Protein AF-A0A9N9JR71-F1 (afdb_monomer_lite)

Structure (mmCIF, N/CA/C/O backbone):
data_AF-A0A9N9JR71-F1
#
_entry.id   AF-A0A9N9JR71-F1
#
loop_
_atom_site.group_PDB
_atom_site.id
_atom_site.type_symbol
_atom_site.label_atom_id
_atom_site.label_alt_id
_atom_site.label_comp_id
_atom_site.label_asym_id
_atom_site.label_entity_id
_atom_site.label_seq_id
_atom_site.pdbx_PDB_ins_code
_atom_site.Cartn_x
_atom_site.Cartn_y
_atom_site.Cartn_z
_atom_site.occupancy
_atom_site.B_iso_or_equiv
_atom_site.auth_seq_id
_atom_site.auth_comp_id
_atom_site.auth_asym_id
_atom_site.auth_atom_id
_atom_site.pdbx_PDB_model_num
ATOM 1 N N . PRO A 1 1 ? -1.443 -7.734 -16.720 1.00 91.31 1 PRO A N 1
ATOM 2 C CA . PRO A 1 1 ? -2.753 -7.402 -17.331 1.00 91.31 1 PRO A CA 1
ATOM 3 C C . PRO A 1 1 ? -2.562 -6.345 -18.416 1.00 91.31 1 PRO A C 1
ATOM 5 O O . PRO A 1 1 ? -1.639 -5.546 -18.271 1.00 91.31 1 PRO A O 1
ATOM 8 N N . ASP A 1 2 ? -3.410 -6.326 -19.445 1.00 93.19 2 ASP A N 1
ATOM 9 C CA . ASP A 1 2 ? -3.257 -5.409 -20.590 1.00 93.19 2 ASP A CA 1
ATOM 10 C C . ASP A 1 2 ? -3.290 -3.928 -20.172 1.00 93.19 2 ASP A C 1
ATOM 12 O O . ASP A 1 2 ? -2.662 -3.085 -20.796 1.00 93.19 2 ASP A O 1
ATOM 16 N N . TYR A 1 3 ? -3.934 -3.620 -19.044 1.00 93.81 3 TYR A N 1
ATOM 17 C CA . TYR A 1 3 ? -4.002 -2.274 -18.465 1.00 93.81 3 TYR A CA 1
ATOM 18 C C . TYR A 1 3 ? -2.679 -1.751 -17.876 1.00 93.81 3 TYR A C 1
ATOM 20 O O . TYR A 1 3 ? -2.576 -0.563 -17.595 1.00 93.81 3 TYR A O 1
ATOM 28 N N . PHE A 1 4 ? -1.684 -2.615 -17.645 1.00 93.62 4 PHE A N 1
ATOM 29 C CA . PHE A 1 4 ? -0.438 -2.270 -16.937 1.00 93.62 4 PHE A CA 1
ATOM 30 C C . PHE A 1 4 ? 0.808 -2.605 -17.769 1.00 93.62 4 PHE A C 1
ATOM 32 O O . PHE A 1 4 ? 1.825 -3.040 -17.228 1.00 93.62 4 PHE A O 1
ATOM 39 N N . THR A 1 5 ? 0.708 -2.490 -19.097 1.00 94.06 5 THR A N 1
ATOM 40 C CA . THR A 1 5 ? 1.819 -2.766 -20.024 1.00 94.06 5 THR A CA 1
ATOM 41 C C . THR A 1 5 ? 2.758 -1.576 -20.209 1.00 94.06 5 THR A C 1
ATOM 43 O O . THR A 1 5 ? 3.889 -1.765 -20.648 1.00 94.06 5 THR A O 1
ATOM 46 N N . GLU A 1 6 ? 2.304 -0.361 -19.898 1.00 94.44 6 GLU A N 1
ATOM 47 C CA . GLU A 1 6 ? 3.132 0.844 -19.934 1.00 94.44 6 GLU A CA 1
ATOM 48 C C . GLU A 1 6 ? 4.110 0.857 -18.747 1.00 94.44 6 GLU A C 1
ATOM 50 O O . GLU A 1 6 ? 3.702 0.761 -17.591 1.00 94.44 6 GLU A O 1
ATOM 55 N N . ASP A 1 7 ? 5.412 0.948 -19.036 1.00 92.38 7 ASP A N 1
ATOM 56 C CA . ASP A 1 7 ? 6.486 0.915 -18.034 1.00 92.38 7 ASP A CA 1
ATOM 57 C C . ASP A 1 7 ? 7.499 2.037 -18.295 1.00 92.38 7 ASP A C 1
ATOM 59 O O . ASP A 1 7 ? 8.547 1.832 -18.913 1.00 92.38 7 ASP A O 1
ATOM 63 N N . PHE A 1 8 ? 7.190 3.248 -17.820 1.00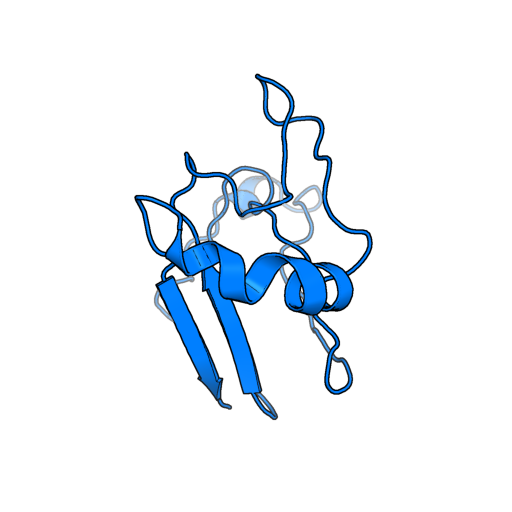 94.31 8 PHE A N 1
ATOM 64 C CA . PHE A 1 8 ? 8.079 4.405 -17.973 1.00 94.31 8 PHE A CA 1
ATOM 65 C C . PHE A 1 8 ? 9.427 4.230 -17.268 1.00 94.31 8 PHE A C 1
ATOM 67 O O . PHE A 1 8 ? 10.426 4.778 -17.728 1.00 94.31 8 PHE A O 1
ATOM 74 N N . PHE A 1 9 ? 9.500 3.427 -16.201 1.00 96.12 9 PHE A N 1
ATOM 75 C CA . PHE A 1 9 ? 10.762 3.158 -15.504 1.00 96.12 9 PHE A CA 1
ATOM 76 C C . PHE A 1 9 ? 11.733 2.302 -16.323 1.00 96.12 9 PHE A C 1
ATOM 78 O O . PHE A 1 9 ? 12.914 2.224 -15.979 1.0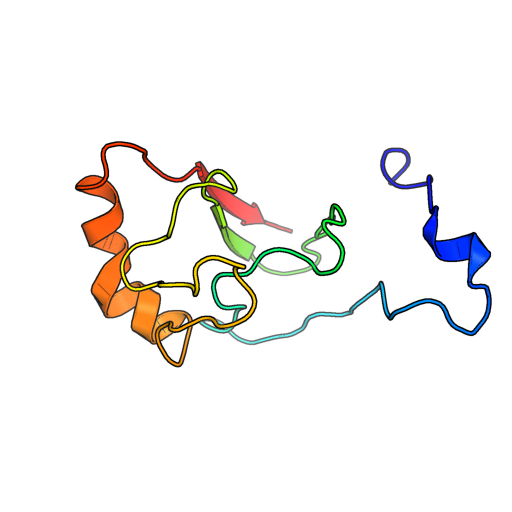0 96.12 9 PHE A O 1
ATOM 85 N N . ASN A 1 10 ? 11.291 1.714 -17.439 1.00 94.69 10 ASN A N 1
ATOM 86 C CA . ASN A 1 10 ? 12.165 0.957 -18.329 1.00 94.69 10 ASN A CA 1
ATOM 87 C C . ASN A 1 10 ? 13.321 1.801 -18.907 1.00 94.69 10 ASN A C 1
ATOM 89 O O . ASN A 1 10 ? 14.366 1.248 -19.242 1.00 94.69 10 ASN A O 1
ATOM 93 N N . VAL A 1 11 ? 13.189 3.135 -18.964 1.00 96.62 11 VAL A N 1
ATOM 94 C CA . VAL A 1 11 ? 14.275 4.032 -19.413 1.00 96.62 11 VAL A CA 1
ATOM 95 C C . VAL A 1 11 ? 15.529 3.942 -18.540 1.00 96.62 11 VAL A C 1
ATOM 97 O O . VAL A 1 11 ? 16.634 4.142 -19.037 1.00 96.62 11 VAL A O 1
ATOM 100 N N . PHE A 1 12 ? 15.380 3.576 -17.264 1.00 96.56 12 PHE A N 1
ATOM 101 C CA . PHE A 1 12 ? 16.502 3.391 -16.342 1.00 96.56 12 PHE A CA 1
ATOM 102 C C . PHE A 1 12 ? 17.237 2.060 -16.553 1.00 96.56 12 PHE A C 1
ATOM 104 O O . PHE A 1 12 ? 18.280 1.831 -15.949 1.00 96.56 12 PHE A O 1
ATOM 111 N N . CYS A 1 13 ? 16.735 1.180 -17.427 1.00 94.62 13 CYS A N 1
ATOM 112 C CA . CYS A 1 13 ? 17.340 -0.110 -17.750 1.00 94.62 13 CYS A CA 1
ATOM 113 C C . CYS A 1 13 ? 17.706 -0.919 -16.490 1.00 94.62 13 CYS A C 1
ATOM 115 O O . CYS A 1 13 ? 16.830 -1.468 -15.826 1.00 94.62 13 CYS A O 1
ATOM 117 N N . LYS A 1 14 ? 19.004 -1.008 -16.173 1.00 95.44 14 LYS A N 1
ATOM 118 C CA . LYS A 1 14 ? 19.539 -1.767 -15.034 1.00 95.44 14 LYS A CA 1
ATOM 119 C C . LYS A 1 14 ? 19.446 -1.011 -13.710 1.00 95.44 14 LYS A C 1
ATOM 121 O O . LYS A 1 14 ? 19.423 -1.657 -12.672 1.00 95.44 14 LYS A O 1
ATOM 126 N N . ASP A 1 15 ? 19.351 0.313 -13.762 1.00 96.69 15 ASP A N 1
ATOM 127 C CA . ASP A 1 15 ? 19.271 1.192 -12.591 1.00 96.69 15 ASP A CA 1
ATOM 128 C C . ASP A 1 15 ? 17.817 1.458 -12.174 1.00 96.69 15 ASP A C 1
ATOM 130 O O . ASP A 1 15 ? 17.538 2.304 -11.323 1.00 96.69 15 ASP A O 1
ATOM 134 N N . ARG A 1 16 ? 16.860 0.754 -12.794 1.00 96.56 16 ARG A N 1
ATOM 135 C CA . ARG A 1 16 ? 15.448 0.856 -12.435 1.00 96.56 16 ARG A CA 1
ATOM 136 C C . ARG A 1 16 ? 15.240 0.427 -10.973 1.00 96.56 16 ARG A C 1
ATOM 138 O O . ARG A 1 16 ? 15.801 -0.590 -10.564 1.00 96.56 16 ARG A O 1
ATOM 145 N N . PRO A 1 17 ? 14.389 1.125 -10.204 1.00 96.06 17 PRO A N 1
ATOM 146 C CA . PRO A 1 17 ? 13.956 0.633 -8.904 1.00 96.06 17 PRO A CA 1
ATOM 147 C C . PRO A 1 17 ? 13.224 -0.711 -9.013 1.00 96.06 17 PRO A C 1
ATOM 149 O O . PRO A 1 17 ? 12.610 -1.027 -10.044 1.00 96.06 17 PRO A O 1
ATOM 152 N N . ASP A 1 18 ? 13.247 -1.477 -7.923 1.00 95.75 18 ASP A N 1
ATOM 153 C CA . ASP A 1 18 ? 12.426 -2.678 -7.782 1.00 95.75 18 ASP A CA 1
ATOM 154 C C . ASP A 1 18 ? 10.943 -2.335 -7.974 1.00 95.75 18 ASP A C 1
ATOM 156 O O . ASP A 1 18 ? 10.455 -1.313 -7.495 1.00 95.75 18 ASP A O 1
ATOM 160 N N . TYR A 1 19 ? 10.228 -3.188 -8.709 1.00 95.44 19 TYR A N 1
ATOM 161 C CA . TYR A 1 19 ? 8.878 -2.874 -9.199 1.00 95.44 19 TYR A CA 1
ATOM 162 C C . TYR A 1 19 ? 7.932 -4.083 -9.255 1.00 95.44 19 TYR A C 1
ATOM 164 O O . TYR A 1 19 ? 6.781 -3.963 -9.675 1.00 95.44 19 TYR A O 1
ATOM 172 N N . ARG A 1 20 ? 8.412 -5.275 -8.884 1.00 95.75 20 ARG A N 1
ATOM 173 C CA . ARG A 1 20 ? 7.620 -6.510 -8.853 1.00 95.75 20 ARG A CA 1
ATOM 174 C C . ARG A 1 20 ? 7.990 -7.311 -7.623 1.00 95.75 20 ARG A C 1
ATOM 176 O O . ARG A 1 20 ? 9.166 -7.547 -7.370 1.00 95.75 20 ARG A O 1
ATOM 183 N N . TRP A 1 21 ? 6.974 -7.786 -6.914 1.00 97.56 21 TRP A N 1
ATOM 184 C CA . TRP A 1 21 ? 7.150 -8.520 -5.669 1.00 97.56 21 TRP A CA 1
ATOM 185 C C . TRP A 1 21 ? 6.239 -9.738 -5.619 1.00 97.56 21 TRP A C 1
ATOM 187 O O . TRP A 1 21 ? 5.084 -9.689 -6.042 1.00 97.56 21 TRP A O 1
ATOM 197 N N . ILE A 1 22 ? 6.755 -10.819 -5.036 1.00 98.00 22 ILE A N 1
ATOM 198 C CA . ILE A 1 22 ? 5.942 -11.928 -4.542 1.00 98.00 22 ILE A CA 1
ATOM 199 C C . ILE A 1 22 ? 5.745 -11.692 -3.047 1.00 98.00 22 ILE A C 1
ATOM 201 O O . ILE A 1 22 ? 6.713 -11.625 -2.294 1.00 98.00 22 ILE A O 1
ATOM 205 N N . ILE A 1 23 ? 4.490 -11.557 -2.620 1.00 97.81 23 ILE A N 1
ATOM 206 C CA . ILE A 1 23 ? 4.141 -11.272 -1.225 1.00 97.81 23 ILE A CA 1
ATOM 207 C C . ILE A 1 23 ? 3.413 -12.477 -0.639 1.00 97.81 23 ILE A C 1
ATOM 209 O O . ILE A 1 23 ? 2.286 -12.781 -1.033 1.00 97.81 23 ILE A O 1
ATOM 213 N N . ILE A 1 24 ? 4.041 -13.126 0.340 1.00 98.19 24 ILE A N 1
ATOM 214 C CA . ILE A 1 24 ? 3.507 -14.297 1.043 1.00 98.19 24 ILE A CA 1
ATOM 215 C C . ILE A 1 24 ? 3.512 -13.993 2.538 1.00 98.19 24 ILE A C 1
ATOM 217 O O . ILE A 1 24 ? 4.521 -13.554 3.084 1.00 98.19 24 ILE A O 1
ATOM 221 N N . GLY A 1 25 ? 2.388 -14.230 3.210 1.00 97.19 25 GLY A N 1
ATOM 222 C CA . GLY A 1 25 ? 2.288 -14.008 4.645 1.00 97.19 25 GLY A CA 1
ATOM 223 C C . GLY A 1 25 ? 1.088 -14.719 5.269 1.00 97.19 25 GLY A C 1
ATOM 224 O O . GLY A 1 25 ? 0.116 -15.017 4.570 1.00 97.19 25 GLY A O 1
ATOM 225 N N . PRO A 1 26 ? 1.145 -15.012 6.579 1.00 97.50 26 PRO A N 1
ATOM 226 C CA . PRO A 1 26 ? 0.048 -15.644 7.300 1.00 97.50 26 PRO A CA 1
ATOM 227 C C . PRO A 1 26 ? -1.120 -14.669 7.518 1.00 97.50 26 PRO A C 1
ATOM 229 O O . PRO A 1 26 ? -1.031 -13.466 7.254 1.00 97.50 26 PRO A O 1
ATOM 232 N N . SER A 1 27 ? -2.219 -15.179 8.077 1.00 96.06 27 SER A N 1
ATOM 233 C CA . SER A 1 27 ? -3.316 -14.334 8.566 1.00 96.06 27 SER A CA 1
ATOM 234 C C . SER A 1 27 ? -2.796 -13.238 9.501 1.00 96.06 27 SER A C 1
ATOM 236 O O . SER A 1 27 ? -1.923 -13.499 10.327 1.00 96.06 27 SER A O 1
ATOM 238 N N . ARG A 1 28 ? -3.379 -12.034 9.400 1.00 94.38 28 ARG A N 1
ATOM 239 C CA . ARG A 1 28 ? -3.000 -10.820 10.157 1.00 94.38 28 ARG A CA 1
ATOM 240 C C . ARG A 1 28 ? -1.652 -10.190 9.776 1.00 94.38 28 ARG A C 1
ATOM 242 O O . ARG A 1 28 ? -1.268 -9.196 10.382 1.00 94.38 28 ARG A O 1
ATOM 249 N N . SER A 1 29 ? -0.959 -10.716 8.767 1.00 96.12 29 SER A N 1
ATOM 250 C CA . SER A 1 29 ? 0.129 -9.985 8.106 1.00 96.12 29 SER A CA 1
ATOM 251 C C . SER A 1 29 ? -0.418 -8.965 7.102 1.00 96.12 29 SER A C 1
ATOM 253 O O . SER A 1 29 ? -1.537 -9.101 6.601 1.00 96.12 29 SER A O 1
ATOM 255 N N . GLY A 1 30 ? 0.376 -7.942 6.799 1.00 95.38 30 GLY A N 1
ATOM 256 C CA . GLY A 1 30 ? 0.050 -6.934 5.796 1.00 95.38 30 GLY A CA 1
ATOM 257 C C . GLY A 1 30 ? 0.992 -5.738 5.872 1.00 95.38 30 GLY A C 1
ATOM 258 O O . GLY A 1 30 ? 1.898 -5.712 6.703 1.00 95.38 30 GLY A O 1
ATOM 259 N N . SER A 1 31 ? 0.758 -4.757 5.006 1.00 95.25 31 SER A N 1
ATOM 260 C CA . SER A 1 31 ? 1.516 -3.504 4.975 1.00 95.25 31 SER A CA 1
ATOM 261 C C . SER A 1 31 ? 0.799 -2.422 5.781 1.00 95.25 31 SER A C 1
ATOM 263 O O . SER A 1 31 ? -0.432 -2.376 5.812 1.00 95.25 31 SER A O 1
ATOM 265 N N . THR A 1 32 ? 1.564 -1.547 6.432 1.00 94.75 32 THR A N 1
ATOM 266 C CA . THR A 1 32 ? 1.045 -0.314 7.043 1.00 94.75 32 THR A CA 1
ATOM 267 C C . THR A 1 32 ? 0.605 0.681 5.963 1.00 94.75 32 THR A C 1
ATOM 269 O O . THR A 1 32 ? 0.829 0.456 4.774 1.00 94.75 32 THR A O 1
ATOM 272 N N . PHE A 1 33 ? -0.048 1.779 6.352 1.00 94.75 33 PHE A N 1
ATOM 273 C CA . PHE A 1 33 ? -0.406 2.837 5.403 1.00 94.75 33 PHE A CA 1
ATOM 274 C C . PHE A 1 33 ? 0.842 3.461 4.781 1.00 94.75 33 PHE A C 1
ATOM 276 O O . PHE A 1 33 ? 1.773 3.827 5.493 1.00 94.75 33 PHE A O 1
ATOM 283 N N . HIS A 1 34 ? 0.832 3.591 3.458 1.00 94.19 34 HIS A N 1
ATOM 284 C CA . HIS A 1 34 ? 1.887 4.219 2.673 1.00 94.19 34 HIS A CA 1
ATOM 285 C C . HIS A 1 34 ? 1.311 4.753 1.358 1.00 94.19 34 HIS A C 1
ATOM 287 O O . HIS A 1 34 ? 0.213 4.370 0.945 1.00 94.19 34 HIS A O 1
ATOM 293 N N . LYS A 1 35 ? 2.072 5.641 0.717 1.00 94.25 35 LYS A N 1
ATOM 294 C CA . LYS A 1 35 ? 1.954 5.948 -0.709 1.00 94.25 35 LYS A CA 1
ATOM 295 C C . LYS A 1 35 ? 3.067 5.188 -1.424 1.00 94.25 35 LYS A C 1
ATOM 297 O O . LYS A 1 35 ? 4.159 5.058 -0.867 1.00 94.25 35 LYS A O 1
ATOM 302 N N . ASP A 1 36 ? 2.800 4.693 -2.625 1.00 95.31 36 ASP A N 1
ATOM 303 C CA . ASP A 1 36 ? 3.840 4.025 -3.401 1.00 95.31 36 ASP A CA 1
ATOM 304 C C . ASP A 1 36 ? 4.952 5.027 -3.770 1.00 95.31 36 ASP A C 1
ATOM 306 O O . ASP A 1 36 ? 4.661 6.186 -4.104 1.00 95.31 36 ASP A O 1
ATOM 310 N N . PRO A 1 37 ? 6.235 4.619 -3.711 1.00 92.88 37 PRO A N 1
ATOM 311 C CA . PRO A 1 37 ? 7.349 5.498 -4.040 1.00 92.88 37 PRO A CA 1
ATOM 312 C C . PRO A 1 37 ? 7.227 6.094 -5.443 1.00 92.88 37 PRO A C 1
ATOM 314 O O . PRO A 1 37 ? 6.673 5.482 -6.364 1.00 92.88 37 PRO A O 1
ATOM 317 N N . ASN A 1 38 ? 7.779 7.298 -5.610 1.00 93.00 38 ASN A N 1
ATOM 318 C CA . ASN A 1 38 ? 7.754 8.053 -6.867 1.00 93.00 38 ASN A CA 1
ATOM 319 C C . ASN A 1 38 ? 6.339 8.288 -7.430 1.00 93.00 38 ASN A C 1
ATOM 321 O O . ASN A 1 38 ? 6.190 8.517 -8.627 1.00 93.00 38 ASN A O 1
ATOM 325 N N . SER A 1 39 ? 5.303 8.230 -6.581 1.00 92.19 39 SER A N 1
ATOM 326 C CA . SER A 1 39 ? 3.895 8.362 -6.987 1.00 92.19 39 SER A CA 1
ATOM 327 C C . SER A 1 39 ? 3.487 7.384 -8.094 1.00 92.19 39 SER A C 1
ATOM 329 O O . SER A 1 39 ? 2.663 7.701 -8.953 1.00 92.19 39 SER A O 1
ATOM 331 N N . THR A 1 40 ? 4.087 6.194 -8.098 1.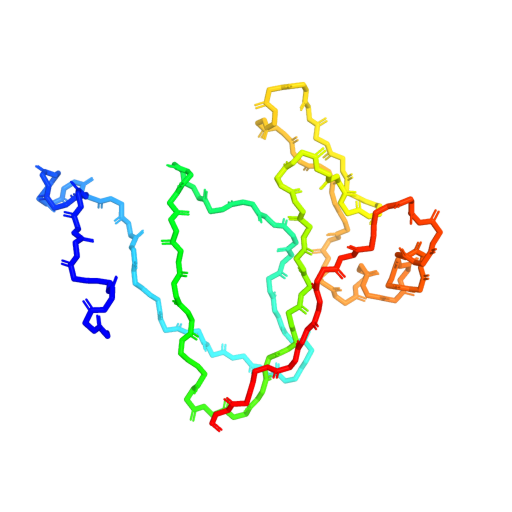00 95.75 40 THR A N 1
ATOM 332 C CA . THR A 1 40 ? 3.705 5.139 -9.037 1.00 95.75 40 THR A CA 1
ATOM 333 C C . THR A 1 40 ? 2.312 4.606 -8.720 1.00 95.75 40 THR A C 1
ATOM 335 O O . THR A 1 40 ? 1.807 4.727 -7.608 1.00 95.75 40 THR A O 1
ATOM 338 N N . SER A 1 41 ? 1.664 4.033 -9.731 1.00 95.56 41 SER A N 1
ATOM 339 C CA . SER A 1 41 ? 0.466 3.218 -9.531 1.00 95.56 41 SER A CA 1
ATOM 340 C C . SER A 1 41 ? 0.861 1.748 -9.447 1.00 95.56 41 SER A C 1
ATOM 342 O O . SER A 1 41 ? 1.771 1.310 -10.151 1.00 95.56 41 SER A O 1
ATOM 344 N N . ALA A 1 42 ? 0.139 0.976 -8.638 1.00 96.19 42 ALA A N 1
ATOM 345 C CA . ALA A 1 42 ? 0.364 -0.454 -8.474 1.00 96.19 42 ALA A CA 1
ATOM 346 C C . ALA A 1 42 ? -0.887 -1.277 -8.798 1.00 96.19 42 ALA A C 1
ATOM 348 O O . ALA A 1 42 ? -2.025 -0.819 -8.686 1.00 96.19 42 ALA A O 1
ATOM 349 N N . TRP A 1 43 ? -0.664 -2.541 -9.150 1.00 96.44 43 TRP A N 1
ATOM 350 C CA . TRP A 1 43 ? -1.699 -3.567 -9.205 1.00 96.44 43 TRP A CA 1
ATOM 351 C C . TRP A 1 43 ? -1.294 -4.740 -8.314 1.00 96.44 43 TRP A C 1
ATOM 353 O O . TRP A 1 43 ? -0.125 -5.115 -8.246 1.00 96.44 43 TRP A O 1
ATOM 363 N N . ASN A 1 44 ? -2.269 -5.325 -7.617 1.00 97.62 44 ASN A N 1
ATOM 364 C CA . ASN A 1 44 ? -2.052 -6.458 -6.722 1.00 97.62 44 ASN A CA 1
ATOM 365 C C . ASN A 1 44 ? -2.965 -7.614 -7.135 1.00 97.62 44 ASN A C 1
ATOM 367 O O . ASN A 1 44 ? -4.183 -7.517 -7.002 1.00 97.62 44 ASN A O 1
ATOM 371 N N . ALA A 1 45 ? -2.378 -8.696 -7.648 1.00 97.44 45 ALA A N 1
ATOM 372 C CA . ALA A 1 45 ? -3.110 -9.922 -7.943 1.00 97.44 45 ALA A CA 1
ATOM 373 C C . ALA A 1 45 ? -3.046 -10.866 -6.737 1.00 97.44 45 ALA A C 1
ATOM 375 O O . ALA A 1 45 ? -1.985 -11.400 -6.405 1.00 97.44 45 ALA A O 1
ATOM 376 N N . VAL A 1 46 ? -4.187 -11.076 -6.081 1.00 98.00 46 VAL A N 1
ATOM 377 C CA . VAL A 1 46 ? -4.317 -12.085 -5.026 1.00 98.00 46 VAL A CA 1
ATOM 378 C C . VAL A 1 46 ? -4.448 -13.446 -5.702 1.00 98.00 46 VAL A C 1
ATOM 380 O O . VAL A 1 46 ? -5.374 -13.659 -6.466 1.00 98.00 46 VAL A O 1
ATOM 383 N N . ILE A 1 47 ? -3.494 -14.346 -5.455 1.00 98.12 47 ILE A N 1
ATOM 384 C CA . ILE A 1 47 ? -3.479 -15.690 -6.063 1.00 98.12 47 ILE A CA 1
ATOM 385 C C . ILE A 1 47 ? -4.065 -16.749 -5.120 1.00 98.12 47 ILE A C 1
ATOM 387 O O . ILE A 1 47 ? -4.692 -17.702 -5.567 1.00 98.12 47 ILE A O 1
ATOM 391 N N . THR A 1 48 ? -3.882 -16.573 -3.807 1.00 98.25 48 THR A N 1
ATOM 392 C CA . THR A 1 48 ? -4.426 -17.464 -2.773 1.00 98.25 48 THR A CA 1
ATOM 393 C C . THR A 1 48 ? -4.891 -16.645 -1.571 1.00 98.25 48 THR A C 1
ATOM 395 O O . THR A 1 48 ? -4.192 -15.733 -1.122 1.00 98.25 48 THR A O 1
ATOM 398 N N . GLY A 1 49 ? -6.046 -17.004 -1.006 1.00 98.25 49 GLY A N 1
ATOM 399 C CA . GLY A 1 49 ? -6.600 -16.368 0.189 1.00 98.25 49 GLY A CA 1
ATOM 400 C C . GLY A 1 49 ? -7.336 -15.061 -0.112 1.00 98.25 49 GLY A C 1
ATOM 401 O O . GLY A 1 49 ? -8.017 -14.938 -1.126 1.00 98.25 49 GLY A O 1
ATOM 402 N N . SER A 1 50 ? -7.241 -14.093 0.801 1.00 98.25 50 SER A N 1
ATOM 403 C CA . SER A 1 50 ? -7.905 -12.793 0.661 1.00 98.25 50 SER A CA 1
ATOM 404 C C . SER A 1 50 ? -7.131 -11.674 1.350 1.00 98.25 50 SER A C 1
ATOM 406 O O . SER A 1 50 ? -6.526 -11.897 2.402 1.00 98.25 50 SER A O 1
ATOM 408 N N . LYS A 1 51 ? -7.208 -10.456 0.809 1.00 98.06 51 LYS A N 1
ATOM 409 C CA . LYS A 1 51 ? -6.642 -9.238 1.406 1.00 98.06 51 LYS A CA 1
ATOM 410 C C . LYS A 1 51 ? -7.738 -8.205 1.641 1.00 98.06 51 LYS A C 1
ATOM 412 O O . LYS A 1 51 ? -8.501 -7.894 0.730 1.00 98.06 51 LYS A O 1
ATOM 417 N N . LYS A 1 52 ? -7.787 -7.641 2.849 1.00 97.00 52 LYS A N 1
ATOM 418 C CA . LYS A 1 52 ? -8.601 -6.458 3.139 1.00 97.00 52 LYS A CA 1
ATOM 419 C C . LYS A 1 52 ? -7.804 -5.205 2.785 1.00 97.00 52 LYS A C 1
ATOM 421 O O . LYS A 1 52 ? -6.688 -5.039 3.267 1.00 97.00 52 LYS A O 1
ATOM 426 N N . TRP A 1 53 ? -8.401 -4.335 1.985 1.00 97.44 53 TRP A N 1
ATOM 427 C CA . TRP A 1 53 ? -7.847 -3.046 1.585 1.00 97.44 53 TRP A CA 1
ATOM 428 C C . TRP A 1 53 ? -8.607 -1.914 2.262 1.00 97.44 53 TRP A C 1
ATOM 430 O O . TRP A 1 53 ? -9.826 -1.994 2.422 1.00 97.44 53 TRP A O 1
ATOM 440 N N . ILE A 1 54 ? -7.878 -0.876 2.665 1.00 95.75 54 ILE A N 1
ATOM 441 C CA . ILE A 1 54 ? -8.412 0.378 3.199 1.00 95.75 54 ILE A CA 1
ATOM 442 C C . ILE A 1 54 ? -7.597 1.496 2.550 1.00 95.75 54 ILE A C 1
ATOM 444 O O . ILE A 1 54 ? -6.380 1.536 2.713 1.00 95.75 54 ILE A O 1
ATOM 448 N N . MET A 1 55 ? -8.254 2.376 1.803 1.00 95.69 55 MET A N 1
ATOM 449 C CA . MET A 1 55 ? -7.622 3.413 0.992 1.00 95.69 55 MET A CA 1
ATOM 450 C C . MET A 1 55 ? -8.231 4.774 1.316 1.00 95.69 55 MET A C 1
ATOM 452 O O . MET A 1 55 ? -9.452 4.921 1.401 1.00 95.69 55 MET A O 1
ATOM 456 N N . TYR A 1 56 ? -7.369 5.773 1.469 1.00 94.12 56 TYR A N 1
ATOM 457 C CA . TYR A 1 56 ? -7.747 7.172 1.635 1.00 94.12 56 TYR A CA 1
ATOM 458 C C . TYR A 1 56 ? -7.295 7.969 0.404 1.00 94.12 56 TYR A C 1
ATOM 460 O O . TYR A 1 56 ? -6.301 7.589 -0.220 1.00 94.12 56 TYR A O 1
ATOM 468 N N . PRO A 1 57 ? -7.987 9.066 0.043 1.00 93.06 57 PRO A N 1
ATOM 469 C CA . PRO A 1 57 ? -7.450 10.025 -0.916 1.00 93.06 57 PRO A CA 1
ATOM 470 C C . PRO A 1 57 ? -6.053 10.507 -0.487 1.00 93.06 57 PRO A C 1
ATOM 472 O O . PRO A 1 57 ? -5.788 10.595 0.714 1.00 93.06 57 PRO A O 1
ATOM 475 N N . PRO A 1 58 ? -5.157 10.852 -1.428 1.00 90.81 58 PRO A N 1
ATOM 476 C CA . PRO A 1 58 ? -3.747 11.123 -1.126 1.00 90.81 58 PRO A CA 1
ATOM 477 C C . PRO A 1 58 ? -3.528 12.315 -0.183 1.00 90.81 58 PRO A C 1
ATOM 479 O O . PRO A 1 58 ? -2.495 12.391 0.471 1.00 90.81 58 PRO A O 1
ATOM 482 N N . ASN A 1 59 ? -4.491 13.231 -0.098 1.00 89.12 59 ASN A N 1
ATOM 483 C CA . ASN A 1 59 ? -4.469 14.410 0.768 1.00 89.12 59 ASN A CA 1
ATOM 484 C C . ASN A 1 59 ? -5.128 14.176 2.141 1.00 89.12 59 ASN A C 1
ATOM 486 O O . ASN A 1 59 ? -5.385 15.137 2.866 1.00 89.12 59 ASN A O 1
ATOM 490 N N . ILE A 1 60 ? -5.458 12.928 2.483 1.00 90.88 60 ILE A N 1
ATOM 491 C CA . ILE A 1 60 ? -6.156 12.570 3.718 1.00 90.88 60 ILE A CA 1
ATOM 492 C C . ILE A 1 60 ? -5.325 11.573 4.506 1.00 90.88 60 ILE A C 1
ATOM 494 O O . ILE A 1 60 ? -5.003 10.486 4.032 1.00 90.88 60 ILE A O 1
ATOM 498 N N . LEU A 1 61 ? -5.035 11.935 5.751 1.00 91.56 61 LEU A N 1
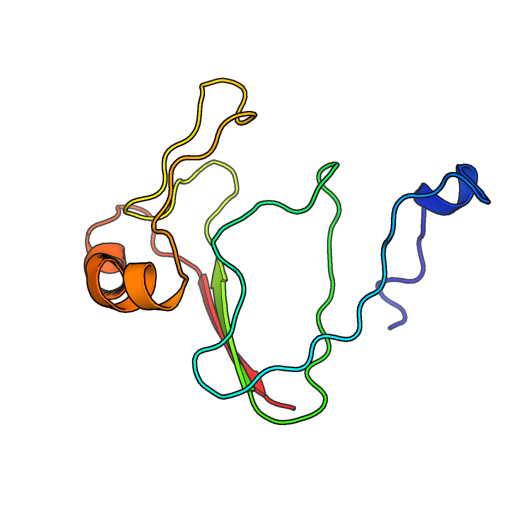ATOM 499 C CA . LEU A 1 61 ? -4.296 11.078 6.662 1.00 91.56 61 LEU A CA 1
ATOM 500 C C . LEU A 1 61 ? -5.227 10.045 7.319 1.00 91.56 61 LEU A C 1
ATOM 502 O O . LEU A 1 61 ? -6.273 10.417 7.867 1.00 91.56 61 LEU A O 1
ATOM 506 N N . PRO A 1 62 ? -4.860 8.749 7.312 1.00 93.31 62 PRO A N 1
ATOM 507 C CA . PRO A 1 62 ? -5.536 7.744 8.121 1.00 93.31 62 PRO A CA 1
ATOM 508 C C . PRO A 1 62 ? 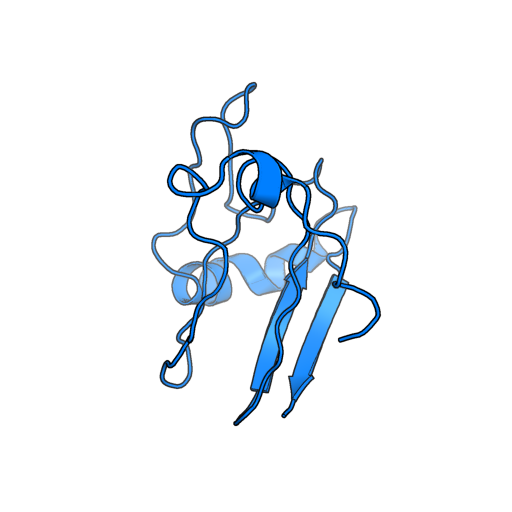-5.454 8.099 9.617 1.00 93.31 62 PRO A C 1
ATOM 510 O O . PRO A 1 62 ? -4.449 8.651 10.068 1.00 93.31 62 PRO A O 1
ATOM 513 N N . PRO A 1 63 ? -6.459 7.749 10.441 1.00 93.19 63 PRO A N 1
ATOM 514 C CA . PRO A 1 63 ? -6.395 8.002 11.877 1.00 93.19 63 PRO A CA 1
ATOM 515 C C . PRO A 1 63 ? -5.147 7.374 12.511 1.00 93.19 63 PRO A C 1
ATOM 517 O O . PRO A 1 63 ? -4.861 6.203 12.273 1.00 93.19 63 PRO A O 1
ATOM 520 N N . GLY A 1 64 ? -4.429 8.139 13.334 1.00 92.81 64 GLY A N 1
ATOM 521 C CA . GLY A 1 64 ? -3.193 7.677 13.976 1.00 92.81 64 GLY A CA 1
ATOM 522 C C . GLY A 1 64 ? -1.954 7.704 13.078 1.00 92.81 64 GLY A C 1
ATOM 523 O O . GLY A 1 64 ? -0.898 7.279 13.532 1.00 92.81 64 GLY A O 1
ATOM 524 N N . VAL A 1 65 ? -2.071 8.197 11.843 1.00 94.12 65 VAL A N 1
ATOM 525 C CA . VAL A 1 65 ? -0.948 8.425 10.929 1.00 94.12 65 VAL A CA 1
ATOM 526 C C . VAL A 1 65 ? -0.734 9.927 10.776 1.00 94.12 65 VAL A C 1
ATOM 528 O O . VAL A 1 65 ? -1.686 10.679 10.566 1.00 94.12 65 VAL A O 1
ATOM 531 N N . PHE A 1 66 ? 0.517 10.357 10.879 1.00 93.88 66 PHE A N 1
ATOM 532 C CA . PHE A 1 66 ? 0.933 11.750 10.757 1.00 93.88 66 PHE A CA 1
ATOM 533 C C . PHE A 1 66 ? 2.158 11.839 9.858 1.00 93.88 66 PHE A C 1
ATOM 535 O O . PHE A 1 66 ? 2.978 10.920 9.843 1.00 93.88 66 PHE A O 1
ATOM 542 N N . THR A 1 67 ? 2.292 12.946 9.136 1.00 94.62 67 THR A N 1
ATOM 543 C CA . THR A 1 67 ? 3.437 13.195 8.259 1.00 94.62 67 THR A CA 1
ATOM 544 C C . THR A 1 67 ? 4.027 14.578 8.500 1.00 94.62 67 THR A C 1
ATOM 546 O O . THR A 1 67 ? 3.325 15.484 8.961 1.00 94.62 67 THR A O 1
ATOM 549 N N . SER A 1 68 ? 5.306 14.757 8.170 1.00 94.06 68 SER A N 1
ATOM 550 C CA . SER A 1 68 ? 5.902 16.087 8.013 1.00 94.06 68 SER A CA 1
ATOM 551 C C . SER A 1 68 ? 5.220 16.867 6.869 1.00 94.06 68 SER A C 1
ATOM 553 O O . SER A 1 68 ? 4.530 16.263 6.040 1.00 94.06 68 SER A O 1
ATOM 555 N N . PRO A 1 69 ? 5.384 18.205 6.792 1.00 92.19 69 PRO A N 1
ATOM 556 C CA . PRO A 1 69 ? 4.768 19.018 5.735 1.00 92.19 69 PRO A CA 1
ATOM 557 C C . PRO A 1 69 ? 5.160 18.621 4.304 1.00 92.19 69 PRO A C 1
ATOM 559 O O . PRO A 1 69 ? 4.373 18.818 3.385 1.00 92.19 69 PRO A O 1
ATOM 562 N N . ASP A 1 70 ? 6.362 18.076 4.120 1.00 90.88 70 ASP A N 1
ATOM 563 C CA . ASP A 1 70 ? 6.879 17.548 2.851 1.00 90.88 70 ASP A CA 1
ATOM 564 C C . ASP A 1 70 ? 6.605 16.046 2.660 1.00 90.88 70 ASP A C 1
ATOM 566 O O . ASP A 1 70 ? 7.023 15.463 1.663 1.00 90.88 70 ASP A O 1
ATOM 570 N N . GLU A 1 71 ? 5.908 15.424 3.615 1.00 89.38 71 GLU A N 1
ATOM 571 C CA . GLU A 1 71 ? 5.577 13.999 3.661 1.00 89.38 71 GLU A CA 1
ATOM 572 C C . GLU A 1 71 ? 6.783 13.040 3.676 1.00 89.38 71 GLU A C 1
ATOM 574 O O . GLU A 1 71 ? 6.611 11.833 3.494 1.00 89.38 71 GLU A O 1
ATOM 579 N N . ALA A 1 72 ? 7.993 13.548 3.926 1.00 87.44 72 ALA A N 1
ATOM 580 C CA . ALA A 1 72 ? 9.213 12.745 3.979 1.00 87.44 72 ALA A CA 1
ATOM 581 C C . ALA A 1 72 ? 9.318 11.903 5.263 1.00 87.44 72 ALA A C 1
ATOM 583 O O . ALA A 1 72 ? 9.871 10.802 5.244 1.00 87.44 72 ALA A O 1
ATOM 584 N N . GLU A 1 73 ? 8.770 12.397 6.375 1.00 90.56 73 GLU A N 1
ATOM 585 C CA . GLU A 1 73 ? 8.735 11.690 7.652 1.00 90.56 73 GLU A CA 1
ATOM 586 C C . GLU A 1 73 ? 7.314 11.232 7.969 1.00 90.56 73 GLU A C 1
ATOM 588 O O . GLU A 1 73 ? 6.361 12.007 7.879 1.00 90.56 73 GLU A O 1
ATOM 593 N N . VAL A 1 74 ? 7.170 9.969 8.378 1.00 92.62 74 VAL A N 1
ATOM 594 C CA . VAL A 1 74 ? 5.878 9.352 8.701 1.00 92.62 74 VAL A CA 1
ATOM 595 C C . VAL A 1 74 ? 5.913 8.804 10.122 1.00 92.62 74 VAL A C 1
ATOM 597 O O . VAL A 1 74 ? 6.762 7.984 10.465 1.00 92.62 74 VAL A O 1
ATOM 600 N N . THR A 1 75 ? 4.949 9.218 10.942 1.00 94.75 75 THR A N 1
ATOM 601 C CA . THR A 1 75 ? 4.680 8.634 12.261 1.00 94.75 75 THR A CA 1
ATOM 602 C C . THR A 1 75 ? 3.383 7.834 12.192 1.00 94.75 75 THR A C 1
ATOM 604 O O . THR A 1 75 ? 2.323 8.387 11.905 1.00 94.75 75 THR A O 1
ATOM 607 N N . ALA A 1 76 ? 3.455 6.531 12.457 1.00 94.31 76 ALA A N 1
ATOM 608 C CA . ALA A 1 76 ? 2.323 5.606 12.402 1.00 94.31 76 ALA A CA 1
ATOM 609 C C . ALA A 1 76 ? 2.468 4.501 13.469 1.00 94.31 76 ALA A C 1
ATOM 611 O O . ALA A 1 76 ? 3.566 4.326 14.005 1.00 94.31 76 ALA A O 1
ATOM 612 N N . PRO A 1 77 ? 1.402 3.733 13.778 1.00 93.94 77 PRO A N 1
ATOM 613 C CA . PRO A 1 77 ? 1.518 2.551 14.630 1.00 93.94 77 PRO A CA 1
ATOM 614 C C . PRO A 1 77 ? 2.543 1.558 14.077 1.00 93.94 77 PRO A C 1
ATOM 616 O O . PRO A 1 77 ? 2.707 1.439 12.860 1.00 93.94 77 PRO A O 1
ATOM 619 N N . VAL A 1 78 ? 3.190 0.807 14.969 1.00 90.50 78 VAL A N 1
ATOM 620 C CA . VAL A 1 78 ? 4.309 -0.089 14.632 1.00 90.50 78 VAL A CA 1
ATOM 621 C C . VAL A 1 78 ? 3.864 -1.204 13.686 1.00 90.50 78 VAL A C 1
ATOM 623 O O . VAL A 1 78 ? 4.640 -1.669 12.853 1.00 90.50 78 VAL A O 1
ATOM 626 N N . SER A 1 79 ? 2.607 -1.642 13.792 1.00 92.44 79 SER A N 1
ATOM 627 C CA . SER A 1 79 ? 2.060 -2.682 12.922 1.00 92.44 79 SER A CA 1
ATOM 628 C C . SER A 1 79 ? 0.662 -2.365 12.407 1.00 92.44 79 SER A C 1
ATOM 630 O O . SER A 1 79 ? -0.127 -1.665 13.044 1.00 92.44 79 SER A O 1
ATOM 632 N N . LEU A 1 80 ? 0.311 -2.986 11.276 1.00 93.25 80 LEU A N 1
ATOM 633 C CA . LEU A 1 80 ? -1.049 -2.957 10.737 1.00 93.25 80 LEU A CA 1
ATOM 634 C C . LEU A 1 80 ? -2.085 -3.420 11.772 1.00 93.25 80 LEU A C 1
ATOM 636 O O . LEU A 1 80 ? -3.170 -2.852 11.852 1.00 93.25 80 LEU A O 1
ATOM 640 N N . MET A 1 81 ? -1.762 -4.440 12.570 1.00 94.88 81 MET A N 1
ATOM 641 C CA . MET A 1 81 ? -2.697 -4.978 13.560 1.00 94.88 81 MET A CA 1
ATOM 642 C C . MET A 1 81 ? -2.870 -4.062 14.768 1.00 94.88 81 MET A C 1
ATOM 644 O O . MET A 1 81 ? -3.981 -3.951 15.281 1.00 94.88 81 MET A O 1
ATOM 648 N N . GLU A 1 82 ? -1.812 -3.372 15.188 1.00 95.38 82 GLU A N 1
ATOM 649 C CA . GLU A 1 82 ? -1.916 -2.310 16.189 1.00 95.38 82 GLU A CA 1
ATOM 650 C C . GLU A 1 82 ? -2.793 -1.168 15.672 1.00 95.38 82 GLU A C 1
ATOM 652 O O . GLU A 1 82 ? -3.690 -0.706 16.382 1.00 95.38 82 GLU A O 1
ATOM 657 N N . TRP A 1 83 ? -2.592 -0.753 14.416 1.00 95.44 83 TRP A N 1
ATOM 658 C CA . TRP A 1 83 ? -3.463 0.237 13.796 1.00 95.44 83 TRP A CA 1
ATOM 659 C C . TRP A 1 83 ? -4.917 -0.249 13.771 1.00 95.44 83 TRP A C 1
ATOM 661 O O . TRP A 1 83 ? -5.829 0.473 14.178 1.00 95.44 83 TRP A O 1
ATOM 671 N N . TYR A 1 84 ? -5.137 -1.498 13.355 1.00 94.56 84 TYR A N 1
ATOM 672 C CA . TYR A 1 84 ? -6.468 -2.082 13.254 1.00 94.56 84 TYR A CA 1
ATOM 673 C C . TYR A 1 84 ? -7.184 -2.090 14.610 1.00 94.56 84 TYR A C 1
ATOM 675 O O . TYR A 1 84 ? -8.314 -1.620 14.707 1.00 94.56 84 TYR A O 1
ATOM 683 N N . ALA A 1 85 ? -6.518 -2.551 15.669 1.00 94.75 85 ALA A N 1
ATOM 684 C CA . ALA A 1 85 ? -7.102 -2.620 17.007 1.00 94.75 85 ALA A CA 1
ATOM 685 C C . ALA A 1 85 ? -7.457 -1.236 17.580 1.00 94.75 85 ALA A C 1
ATOM 687 O O . ALA A 1 85 ? -8.482 -1.084 18.239 1.00 94.75 85 ALA A O 1
ATOM 688 N N . ASN A 1 86 ? -6.630 -0.220 17.318 1.00 94.69 86 ASN A N 1
ATOM 689 C CA . ASN A 1 86 ? -6.746 1.079 17.987 1.00 94.69 86 ASN A CA 1
ATOM 690 C C . ASN A 1 86 ? -7.483 2.156 17.174 1.00 94.69 86 ASN A C 1
ATOM 692 O O . ASN A 1 86 ? -7.962 3.144 17.750 1.00 94.69 86 ASN A O 1
ATOM 696 N N . TYR A 1 87 ? -7.545 2.015 15.847 1.00 93.81 87 TYR A N 1
ATOM 697 C CA . TYR A 1 87 ? -7.972 3.088 14.941 1.00 93.81 87 TYR A CA 1
ATOM 698 C C . TYR A 1 87 ? -9.016 2.676 13.903 1.00 93.81 87 TYR A C 1
ATOM 700 O O . TYR A 1 87 ? -9.698 3.557 13.374 1.00 93.81 87 TYR A O 1
ATOM 708 N N . TYR A 1 88 ? -9.217 1.382 13.642 1.00 93.62 88 TYR A N 1
ATOM 709 C CA . TYR A 1 88 ? -10.134 0.935 12.589 1.00 93.62 88 TYR A CA 1
ATOM 710 C C . TYR A 1 88 ? -11.571 1.433 12.786 1.00 93.62 88 TYR A C 1
ATOM 712 O O . TYR A 1 88 ? -12.198 1.893 11.837 1.00 93.62 88 TYR A O 1
ATOM 720 N N . GLU A 1 89 ? -12.096 1.422 14.011 1.00 91.44 89 GLU A N 1
ATOM 721 C CA . GLU A 1 89 ? -13.446 1.938 14.291 1.00 91.44 89 GLU A CA 1
ATOM 722 C C . GLU A 1 89 ? -13.514 3.472 14.235 1.00 91.44 89 GLU A C 1
ATOM 724 O O . GLU A 1 89 ? -14.551 4.053 13.906 1.00 91.44 89 GLU A O 1
ATOM 729 N N . LYS A 1 90 ? -12.386 4.153 14.474 1.00 88.06 90 LYS A N 1
ATOM 730 C CA . LYS A 1 90 ? -12.299 5.621 14.464 1.00 88.06 90 LYS A CA 1
ATOM 731 C C . LYS A 1 90 ? -12.421 6.208 13.059 1.00 88.06 90 LYS A C 1
ATOM 733 O O . LYS A 1 90 ? -12.758 7.385 12.941 1.00 88.06 90 LYS A O 1
ATOM 738 N N . LYS A 1 91 ? -12.246 5.408 11.998 1.00 80.31 91 LYS A N 1
ATOM 739 C CA . LYS A 1 91 ? -12.443 5.849 10.603 1.00 80.31 91 LYS A CA 1
ATOM 740 C C . LYS A 1 91 ? -13.838 6.431 10.346 1.00 80.31 91 LYS A C 1
ATOM 742 O O . LYS A 1 91 ? -13.990 7.269 9.467 1.00 80.31 91 LYS A O 1
ATOM 747 N N . GLN A 1 92 ? -14.843 6.018 11.127 1.00 68.06 92 GLN A N 1
ATOM 748 C CA . GLN A 1 92 ? -16.224 6.497 11.000 1.00 68.06 92 GLN A CA 1
ATOM 749 C C . GLN A 1 92 ? -16.410 7.948 11.464 1.00 68.06 92 GLN A C 1
ATOM 751 O O . GLN A 1 92 ? -17.386 8.582 11.075 1.00 68.06 92 GLN A O 1
ATOM 756 N N . LYS A 1 93 ? -15.487 8.470 12.284 1.00 66.50 93 LYS A N 1
ATOM 757 C CA . LYS A 1 93 ? -15.523 9.845 12.806 1.00 66.50 93 LYS A CA 1
ATOM 758 C C . LYS A 1 93 ? -14.862 10.862 11.869 1.00 66.50 93 LYS A C 1
ATOM 760 O O . LYS A 1 93 ? -14.929 12.055 12.134 1.00 66.50 93 LYS A O 1
ATOM 765 N N . SER A 1 94 ? -14.207 10.399 10.805 1.00 67.00 94 SER A N 1
ATOM 766 C CA . SER A 1 94 ? -13.626 11.266 9.781 1.00 67.00 94 SER A CA 1
ATOM 767 C C . SER A 1 94 ? -14.717 11.781 8.842 1.00 67.00 94 SER A C 1
ATOM 769 O O . SER A 1 94 ? -15.566 11.008 8.397 1.00 67.00 94 SER A O 1
ATOM 771 N N . ASN A 1 95 ? -14.651 13.066 8.476 1.00 71.25 95 ASN A N 1
ATOM 772 C CA . ASN A 1 95 ? -15.532 13.665 7.464 1.00 71.25 95 ASN A CA 1
ATOM 773 C C . ASN A 1 95 ? -15.375 13.010 6.082 1.00 71.25 95 ASN A C 1
ATOM 775 O O . ASN A 1 95 ? -16.273 13.107 5.249 1.00 71.25 95 ASN A O 1
ATOM 779 N N . GLN A 1 96 ? -14.256 12.323 5.842 1.00 76.75 96 GLN A N 1
ATOM 780 C CA . GLN A 1 96 ? -14.044 11.512 4.650 1.00 76.75 96 GLN A CA 1
ATOM 781 C C . GLN A 1 96 ? -13.783 10.061 5.045 1.00 76.75 96 GLN A C 1
ATOM 783 O O . GLN A 1 96 ? -12.811 9.743 5.739 1.00 76.75 96 GLN A O 1
ATOM 788 N N . LYS A 1 97 ? -14.692 9.185 4.612 1.00 85.50 97 LYS A N 1
ATOM 789 C CA . LYS A 1 97 ? -14.612 7.743 4.842 1.00 85.50 97 LYS A CA 1
ATOM 790 C C . LYS A 1 97 ? -13.627 7.118 3.849 1.00 85.50 97 LYS A C 1
ATOM 792 O O . LYS A 1 97 ? -13.632 7.519 2.685 1.00 85.50 97 LYS A O 1
ATOM 797 N N . PRO A 1 98 ? -12.815 6.136 4.275 1.00 93.38 98 PRO A N 1
ATOM 798 C CA . PRO A 1 98 ? -11.970 5.406 3.345 1.00 93.38 98 PRO A CA 1
ATOM 799 C C . PRO A 1 98 ? -12.808 4.547 2.399 1.00 93.38 98 PRO A C 1
ATOM 801 O O . PRO A 1 98 ? -13.894 4.083 2.760 1.00 93.38 98 PRO A O 1
ATOM 804 N N . LEU A 1 99 ? -12.249 4.262 1.227 1.00 94.56 99 LEU A N 1
ATOM 805 C CA . LEU A 1 99 ? -12.677 3.124 0.426 1.00 94.56 99 LEU A CA 1
ATOM 806 C C . LEU A 1 99 ? -12.116 1.858 1.067 1.00 94.56 99 LEU A C 1
ATOM 808 O O . LEU A 1 99 ? -10.931 1.790 1.384 1.00 94.56 99 LEU A O 1
ATOM 812 N N . GLU A 1 100 ? -12.949 0.846 1.272 1.00 95.44 100 GLU A N 1
ATOM 813 C CA . GLU A 1 100 ? -12.486 -0.441 1.773 1.00 95.44 100 GLU A CA 1
ATOM 814 C C . GLU A 1 100 ? -13.170 -1.597 1.058 1.00 95.44 100 GLU A C 1
ATOM 816 O O . GLU A 1 100 ? -14.314 -1.496 0.622 1.00 95.44 100 GLU A O 1
ATOM 821 N N . GLY A 1 101 ? -12.458 -2.713 0.957 1.00 97.00 101 GLY A N 1
ATOM 822 C CA . GLY A 1 101 ? -12.947 -3.907 0.285 1.00 97.00 101 GLY A CA 1
ATOM 823 C C . GLY A 1 101 ? -12.113 -5.125 0.635 1.00 97.00 101 GLY A C 1
ATOM 824 O O . GLY A 1 101 ? -11.040 -5.013 1.233 1.00 97.00 101 GLY A O 1
ATOM 825 N N . ILE A 1 102 ? -12.620 -6.300 0.281 1.00 98.25 102 ILE A N 1
ATOM 826 C CA . ILE A 1 102 ? -11.876 -7.552 0.377 1.00 98.25 102 ILE A CA 1
ATOM 827 C C . ILE A 1 102 ? -11.641 -8.043 -1.046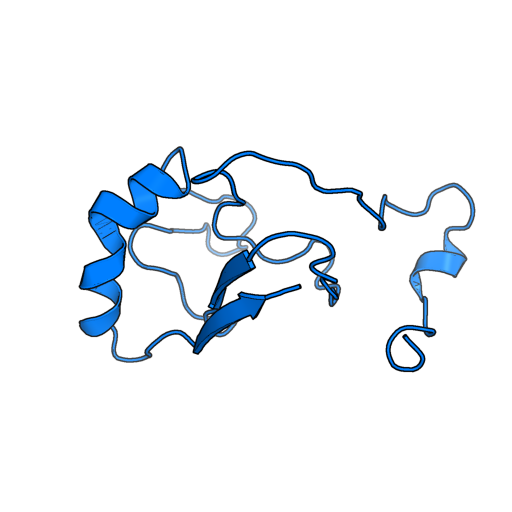 1.00 98.25 102 ILE A C 1
ATOM 829 O O . ILE A 1 102 ? -12.584 -8.241 -1.805 1.00 98.25 102 ILE A O 1
ATOM 833 N N . CYS A 1 103 ? -10.373 -8.209 -1.400 1.00 98.12 103 CYS A N 1
ATOM 834 C CA . CYS A 1 103 ? -9.959 -8.844 -2.639 1.00 98.12 103 CYS A CA 1
ATOM 835 C C . CYS A 1 103 ? -9.689 -10.317 -2.338 1.00 98.12 103 CYS A C 1
ATOM 837 O O . CYS A 1 103 ? -8.851 -10.632 -1.488 1.00 98.12 103 CYS A O 1
ATOM 839 N N . HIS A 1 104 ? -10.435 -11.197 -2.991 1.00 97.94 104 HIS A N 1
ATOM 840 C CA . HIS A 1 104 ? -10.241 -12.640 -2.939 1.00 97.94 104 HIS A CA 1
ATOM 841 C C . HIS A 1 104 ? -9.399 -13.089 -4.135 1.00 97.94 104 HIS A C 1
ATOM 843 O O . HIS A 1 104 ? -9.331 -12.369 -5.133 1.00 97.94 104 HIS A O 1
ATOM 849 N N . ALA A 1 105 ? -8.749 -14.244 -3.991 1.00 94.31 105 ALA A N 1
ATOM 850 C CA . ALA A 1 105 ? -8.196 -14.980 -5.123 1.00 94.31 105 ALA A CA 1
ATOM 851 C C . ALA A 1 105 ? -9.279 -15.379 -6.134 1.00 94.31 105 ALA A C 1
ATOM 853 O O . ALA A 1 105 ? -10.420 -15.641 -5.681 1.00 94.31 105 ALA A O 1
#

Secondary structure (DSSP, 8-state):
-GGG---GGGGGGGGPPP--------TT--PPS-PPGGG--------SSEEEEEE--TT-PPTT-EE-TTS-SEE--SSHHHHHHHHTGGGGGSSSPPEEEEEE-

pLDDT: mean 93.28, std 6.0, range [66.5, 98.25]

Radius of gyration: 15.79 Å; chains: 1; bounding box: 36×36×39 Å

Foldseek 3Di:
DVVPPDDPQCVCPPPRDDDDDDDDDDPQDDDDDDQDPPNDDDDDDAPAFKDKDWADDPPDAQPQWDADPVRPDIGHPPHPVVCCVPRVVVLVVDPDHTDIDMDHD

Organism: NCBI:txid94023

Sequence (105 aa):
PDYFTEDFFNVFCKDRPDYRWIIIGPSRSGSTFHKDPNSTSAWNAVITGSKKWIMYPPNILPPGVFTSPDEAEVTAPVSLMEWYANYYEKKQKSNQKPLEGICHA

InterPro domains:
  IPR003347 JmjC domain [PS51184] (1-105)
  IPR050910 JMJD6 family arginine demethylases/lysyl-hydroxylases [PTHR12480] (1-105)